Protein AF-A0A2V9Z0D1-F1 (afdb_monomer)

Radius of gyration: 19.27 Å; Cα contacts (8 Å, |Δi|>4): 238; chains: 1; bounding box: 44×43×50 Å

Structure (mmCIF, N/CA/C/O backbone):
data_AF-A0A2V9Z0D1-F1
#
_entry.id   AF-A0A2V9Z0D1-F1
#
loop_
_atom_site.group_PDB
_atom_site.id
_atom_site.type_symbol
_atom_site.label_atom_id
_atom_site.label_alt_id
_atom_site.label_comp_id
_atom_site.label_asym_id
_atom_site.label_entity_id
_atom_site.label_seq_id
_atom_site.pdbx_PDB_ins_code
_atom_site.Cartn_x
_atom_site.Cartn_y
_atom_site.Cartn_z
_atom_site.occupancy
_atom_site.B_iso_or_equiv
_atom_site.auth_seq_id
_atom_site.auth_comp_id
_atom_site.auth_asym_id
_atom_site.auth_atom_id
_atom_site.pdbx_PDB_model_num
ATOM 1 N N . ILE A 1 1 ? 16.937 -14.246 0.359 1.00 67.75 1 ILE A N 1
ATOM 2 C CA . ILE A 1 1 ? 16.259 -13.461 -0.702 1.00 67.75 1 ILE A CA 1
ATOM 3 C C . ILE A 1 1 ? 17.014 -12.146 -0.822 1.00 67.75 1 ILE A C 1
ATOM 5 O O . ILE A 1 1 ? 17.193 -11.499 0.201 1.00 67.75 1 ILE A O 1
ATOM 9 N N . ALA A 1 2 ? 17.524 -11.806 -2.005 1.00 87.50 2 ALA A N 1
ATOM 10 C CA . ALA A 1 2 ? 18.195 -10.527 -2.246 1.00 87.50 2 ALA A CA 1
ATOM 11 C C . ALA A 1 2 ? 17.193 -9.543 -2.866 1.00 87.50 2 ALA A C 1
ATOM 13 O O . ALA A 1 2 ? 16.425 -9.934 -3.741 1.00 87.50 2 ALA A O 1
ATOM 14 N N . TRP A 1 3 ? 17.194 -8.293 -2.412 1.00 92.00 3 TRP A N 1
ATOM 15 C CA . TRP A 1 3 ? 16.366 -7.214 -2.953 1.00 92.00 3 TRP A CA 1
ATOM 16 C C . TRP A 1 3 ? 17.206 -5.948 -3.113 1.00 92.00 3 TRP A C 1
ATOM 18 O O . TRP A 1 3 ? 18.264 -5.810 -2.500 1.00 92.00 3 TRP A O 1
ATOM 28 N N . LYS A 1 4 ? 16.732 -5.027 -3.951 1.00 93.50 4 LYS A N 1
ATOM 29 C CA . LYS A 1 4 ? 17.314 -3.695 -4.136 1.00 93.50 4 LYS A CA 1
ATOM 30 C C . LYS A 1 4 ? 16.207 -2.679 -4.367 1.00 93.50 4 LYS A C 1
ATOM 32 O O . LYS A 1 4 ? 15.197 -3.000 -4.986 1.00 93.50 4 LYS A O 1
ATOM 37 N N . ILE A 1 5 ? 16.410 -1.458 -3.886 1.00 93.44 5 ILE A N 1
ATOM 38 C CA . ILE A 1 5 ? 15.513 -0.337 -4.172 1.00 93.44 5 ILE A CA 1
ATOM 39 C C . ILE A 1 5 ? 15.981 0.277 -5.482 1.00 93.44 5 ILE A C 1
ATOM 41 O O . ILE A 1 5 ? 17.065 0.844 -5.531 1.00 93.44 5 ILE A O 1
ATOM 45 N N . THR A 1 6 ? 15.197 0.157 -6.547 1.00 94.00 6 THR A N 1
ATOM 46 C CA . THR A 1 6 ? 15.580 0.680 -7.868 1.00 94.00 6 THR A CA 1
ATOM 47 C C . THR A 1 6 ? 14.955 2.031 -8.197 1.00 94.00 6 THR A C 1
ATOM 49 O O . THR A 1 6 ? 15.314 2.666 -9.188 1.00 94.00 6 THR A O 1
ATOM 52 N N . GLY A 1 7 ? 14.048 2.517 -7.353 1.00 92.19 7 GLY A N 1
ATOM 53 C CA . GLY A 1 7 ? 13.499 3.855 -7.466 1.00 92.19 7 GLY A CA 1
ATOM 54 C C . GLY A 1 7 ? 12.781 4.293 -6.200 1.00 92.19 7 GLY A C 1
ATOM 55 O O . GLY A 1 7 ? 12.272 3.472 -5.440 1.00 92.19 7 GLY A O 1
ATOM 56 N N . VAL A 1 8 ? 12.714 5.607 -6.000 1.00 91.88 8 VAL A N 1
ATOM 57 C CA . VAL A 1 8 ? 11.922 6.253 -4.950 1.00 91.88 8 VAL A CA 1
ATOM 58 C C . VAL A 1 8 ? 11.203 7.457 -5.543 1.00 91.88 8 VAL A C 1
ATOM 60 O O . VAL A 1 8 ? 11.818 8.277 -6.221 1.00 91.88 8 VAL A O 1
ATOM 63 N N . ALA A 1 9 ? 9.909 7.577 -5.256 1.00 91.06 9 ALA A N 1
ATOM 64 C CA . ALA A 1 9 ? 9.106 8.741 -5.605 1.00 91.06 9 ALA A CA 1
ATOM 65 C C . ALA A 1 9 ? 8.561 9.393 -4.328 1.00 91.06 9 ALA A C 1
ATOM 67 O O . ALA A 1 9 ? 7.832 8.763 -3.562 1.00 91.06 9 ALA A O 1
ATOM 68 N N . SER A 1 10 ? 8.917 10.651 -4.062 1.00 89.25 10 SER A N 1
ATOM 69 C CA . SER A 1 10 ? 8.389 11.392 -2.908 1.00 89.25 10 SER A CA 1
ATOM 70 C C . SER A 1 10 ? 8.327 12.894 -3.168 1.00 89.25 10 SER A C 1
ATOM 72 O O . SER A 1 10 ? 9.014 13.414 -4.043 1.00 89.25 10 SER A O 1
ATOM 74 N N . ARG A 1 11 ? 7.556 13.632 -2.355 1.00 85.44 11 ARG A N 1
ATOM 75 C CA . ARG A 1 11 ? 7.500 15.105 -2.445 1.00 85.44 11 ARG A CA 1
ATOM 76 C C . ARG A 1 11 ? 8.875 15.768 -2.268 1.00 85.44 11 ARG A C 1
ATOM 78 O O . ARG A 1 11 ? 9.101 16.834 -2.823 1.00 85.44 11 ARG A O 1
ATOM 85 N N . ARG A 1 12 ? 9.777 15.155 -1.488 1.00 82.56 12 ARG A N 1
ATOM 86 C CA . ARG A 1 12 ? 11.113 15.699 -1.182 1.00 82.56 12 ARG A CA 1
ATOM 87 C C . ARG A 1 12 ? 12.151 15.332 -2.240 1.00 82.56 12 ARG A C 1
ATOM 89 O O . ARG A 1 12 ? 13.004 16.153 -2.559 1.00 82.56 12 ARG A O 1
ATOM 96 N N . LEU A 1 13 ? 12.114 14.093 -2.727 1.00 82.50 13 LEU A N 1
ATOM 97 C CA . LEU A 1 13 ? 13.116 13.556 -3.653 1.00 82.50 13 LEU A CA 1
ATOM 98 C C . LEU A 1 13 ? 12.718 13.724 -5.122 1.00 82.50 13 LEU A C 1
ATOM 100 O O . LEU A 1 13 ? 13.574 13.610 -5.990 1.00 82.50 13 LEU A O 1
ATOM 104 N N . GLY A 1 14 ? 11.445 13.999 -5.407 1.00 85.75 14 GLY A N 1
ATOM 105 C CA . GLY A 1 14 ? 10.909 13.860 -6.754 1.00 85.75 14 GLY A CA 1
ATOM 106 C C . GLY A 1 14 ? 10.870 12.389 -7.163 1.00 85.75 14 GLY A C 1
ATOM 107 O O . GLY A 1 14 ? 10.707 11.514 -6.312 1.00 85.75 14 GLY A O 1
ATOM 108 N N . TRP A 1 15 ? 11.019 12.132 -8.460 1.00 88.12 15 TRP A N 1
ATOM 109 C CA . TRP A 1 15 ? 11.004 10.797 -9.056 1.00 88.12 15 TRP A CA 1
ATOM 110 C C . TRP A 1 15 ? 12.432 10.352 -9.366 1.00 88.12 15 TRP A C 1
ATOM 112 O O . TRP A 1 15 ? 13.014 10.754 -10.373 1.00 88.12 15 TRP A O 1
ATOM 122 N N . VAL A 1 16 ? 13.000 9.526 -8.493 1.00 88.19 16 VAL A N 1
ATOM 123 C CA . VAL A 1 16 ? 14.375 9.034 -8.597 1.00 88.19 16 VAL A CA 1
ATOM 124 C C . VAL A 1 16 ? 14.361 7.584 -9.058 1.00 88.19 16 VAL A C 1
ATOM 126 O O . VAL A 1 16 ? 13.697 6.754 -8.440 1.00 88.19 16 VAL A O 1
ATOM 129 N N . ALA A 1 17 ? 15.111 7.264 -10.111 1.00 89.88 17 ALA A N 1
ATOM 130 C CA . ALA A 1 17 ? 15.311 5.899 -10.590 1.00 89.88 17 ALA A CA 1
ATOM 131 C C . ALA A 1 17 ? 16.808 5.595 -10.723 1.00 89.88 17 ALA A C 1
ATOM 133 O O . ALA A 1 17 ? 17.546 6.381 -11.322 1.00 89.88 17 ALA A O 1
ATOM 134 N N . ALA A 1 18 ? 17.222 4.452 -10.181 1.00 89.75 18 ALA A N 1
ATOM 135 C CA . ALA A 1 18 ? 18.557 3.880 -10.279 1.00 89.75 18 ALA A CA 1
ATOM 136 C C . ALA A 1 18 ? 18.429 2.343 -10.396 1.00 89.75 18 ALA A C 1
ATOM 138 O O . ALA A 1 18 ? 18.384 1.644 -9.382 1.00 89.75 18 ALA A O 1
ATOM 139 N N . PRO A 1 19 ? 18.373 1.776 -11.615 1.00 86.69 19 PRO A N 1
ATOM 140 C CA . PRO A 1 19 ? 18.109 0.343 -11.823 1.00 86.69 19 PRO A CA 1
ATOM 141 C C . PRO A 1 19 ? 19.185 -0.592 -11.242 1.00 86.69 19 PRO A C 1
ATOM 143 O O . PRO A 1 19 ? 18.936 -1.771 -10.973 1.00 86.69 19 PRO A O 1
ATOM 146 N N . ASN A 1 20 ? 20.380 -0.054 -10.985 1.00 88.06 20 ASN A N 1
ATOM 147 C CA . ASN A 1 20 ? 21.469 -0.772 -10.321 1.00 88.06 20 ASN A CA 1
ATOM 148 C C . ASN A 1 20 ? 21.331 -0.808 -8.788 1.00 88.06 20 ASN A C 1
ATOM 150 O O . ASN A 1 20 ? 22.049 -1.567 -8.143 1.00 88.06 20 ASN A O 1
ATOM 154 N N . GLY A 1 21 ? 20.375 -0.068 -8.220 1.00 89.62 21 GLY A N 1
ATOM 155 C CA . GLY A 1 21 ? 20.093 -0.003 -6.790 1.00 89.62 21 GLY A CA 1
ATOM 156 C C . GLY A 1 21 ? 20.424 1.356 -6.168 1.00 89.62 21 GLY A C 1
ATOM 157 O O . GLY A 1 21 ? 21.360 2.040 -6.577 1.00 89.62 21 GLY A O 1
ATOM 158 N N . LEU A 1 22 ? 19.640 1.721 -5.157 1.00 87.88 22 LEU A N 1
ATOM 159 C CA . LEU A 1 22 ? 19.842 2.839 -4.242 1.00 87.88 22 LEU A CA 1
ATOM 160 C C . LEU A 1 22 ? 20.263 2.300 -2.875 1.00 87.88 22 LEU A C 1
ATOM 162 O O . LEU A 1 22 ? 19.763 1.262 -2.437 1.00 87.88 22 LEU A O 1
ATOM 166 N N . ASP A 1 23 ? 21.137 3.037 -2.193 1.00 86.62 23 ASP A N 1
ATOM 167 C CA . ASP A 1 23 ? 21.506 2.758 -0.807 1.00 86.62 23 ASP A CA 1
ATOM 168 C C . ASP A 1 23 ? 20.350 3.156 0.136 1.00 86.62 23 ASP A C 1
ATOM 170 O O . ASP A 1 23 ? 19.994 4.341 0.195 1.00 86.62 23 ASP A O 1
ATOM 174 N N . PRO A 1 24 ? 19.751 2.207 0.883 1.00 85.94 24 PRO A N 1
ATOM 175 C CA . PRO A 1 24 ? 18.685 2.509 1.833 1.00 85.94 24 PRO A CA 1
ATOM 176 C C . PRO A 1 24 ? 19.097 3.504 2.924 1.00 85.94 24 PRO A C 1
ATOM 178 O O . PRO A 1 24 ? 18.265 4.304 3.348 1.00 85.94 24 PRO A O 1
ATOM 181 N N . VAL A 1 25 ? 20.362 3.493 3.359 1.00 83.62 25 VAL A N 1
ATOM 182 C CA . VAL A 1 25 ? 20.852 4.370 4.434 1.00 83.6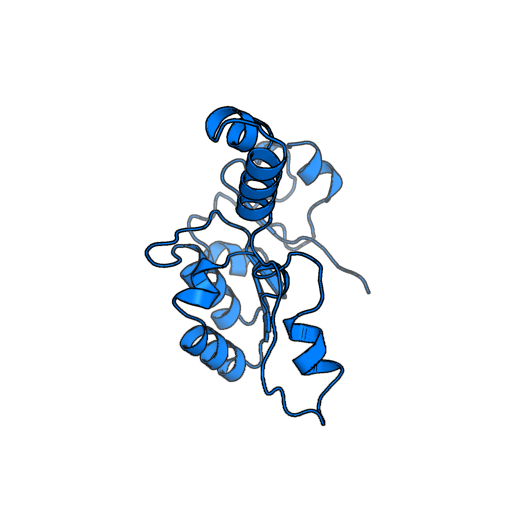2 25 VAL A CA 1
ATOM 183 C C . VAL A 1 25 ? 20.782 5.829 3.989 1.00 83.62 25 VAL A C 1
ATOM 185 O O . VAL A 1 25 ? 20.167 6.656 4.667 1.00 83.62 25 VAL A O 1
ATOM 188 N N . LEU A 1 26 ? 21.273 6.124 2.782 1.00 79.25 26 LEU A N 1
ATOM 189 C CA . LEU A 1 26 ? 21.216 7.469 2.201 1.00 79.25 26 LEU A CA 1
ATOM 190 C C . LEU A 1 26 ? 19.774 7.977 2.038 1.00 79.25 26 LEU A C 1
ATOM 192 O O . LEU A 1 26 ? 19.511 9.171 2.194 1.00 79.25 26 LEU A O 1
ATOM 196 N N . LEU A 1 27 ? 18.818 7.083 1.757 1.00 81.38 27 LEU A N 1
ATOM 197 C CA . LEU A 1 27 ? 17.399 7.443 1.670 1.00 81.38 27 LEU A CA 1
ATOM 198 C C . LEU A 1 27 ? 16.819 7.838 3.037 1.00 81.38 27 LEU A C 1
ATOM 200 O O . LEU A 1 27 ? 16.007 8.763 3.109 1.00 81.38 27 LEU A O 1
ATOM 204 N N . THR A 1 28 ? 17.244 7.175 4.116 1.00 79.19 28 THR A N 1
ATOM 205 C CA . THR A 1 28 ? 16.760 7.449 5.480 1.00 79.19 28 THR A CA 1
ATOM 206 C C . THR A 1 28 ? 17.377 8.690 6.124 1.00 79.19 28 THR A C 1
ATOM 208 O O . THR A 1 28 ? 16.712 9.358 6.911 1.00 79.19 28 THR A O 1
ATOM 211 N N . GLU A 1 29 ? 18.593 9.077 5.735 1.00 76.31 29 GLU A N 1
ATOM 212 C CA . GLU A 1 29 ? 19.296 10.261 6.264 1.00 76.31 29 GLU A CA 1
ATOM 213 C C . GLU A 1 29 ? 18.797 11.593 5.669 1.00 76.31 29 GLU A C 1
ATOM 215 O O . GLU A 1 29 ? 19.346 12.668 5.913 1.00 76.31 29 GLU A O 1
ATOM 220 N N . GLY A 1 30 ? 17.719 11.552 4.880 1.00 65.31 30 GLY A N 1
ATOM 221 C CA . GLY A 1 30 ? 17.120 12.741 4.290 1.00 65.31 30 GLY A CA 1
ATOM 222 C C . GLY A 1 30 ? 17.958 13.333 3.158 1.00 65.31 30 GLY A C 1
ATOM 223 O O . GLY A 1 30 ? 17.891 14.549 2.934 1.00 65.31 30 GLY A O 1
ATOM 224 N N . ALA A 1 31 ? 18.715 12.507 2.426 1.00 65.06 31 ALA A N 1
ATOM 225 C CA . ALA A 1 31 ? 19.431 12.946 1.234 1.00 65.06 31 ALA A CA 1
ATOM 226 C C . ALA A 1 31 ? 18.511 13.747 0.292 1.00 65.0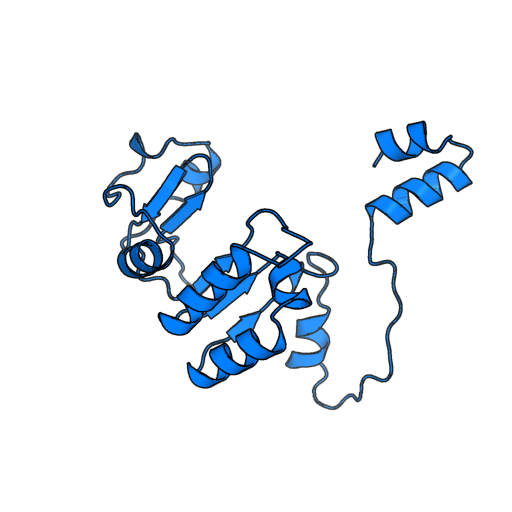6 31 ALA A C 1
ATOM 228 O O . ALA A 1 31 ? 17.294 13.550 0.229 1.00 65.06 31 ALA A O 1
ATOM 229 N N . LYS A 1 32 ? 19.089 14.711 -0.428 1.00 66.06 32 LYS A N 1
ATOM 230 C CA . LYS A 1 32 ? 18.416 15.387 -1.547 1.00 66.06 32 LYS A CA 1
ATOM 231 C C . LYS A 1 32 ? 18.712 14.609 -2.828 1.00 66.06 32 LYS A C 1
ATOM 233 O O . LYS A 1 32 ? 19.777 14.008 -2.931 1.00 66.06 32 LYS A O 1
ATOM 238 N N . SER A 1 33 ? 17.822 14.698 -3.818 1.00 63.22 33 SER A N 1
ATOM 239 C CA . SER A 1 33 ? 17.987 14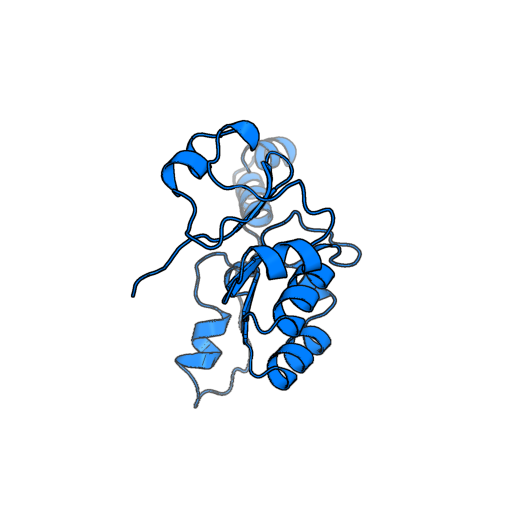.076 -5.147 1.00 63.22 33 SER A CA 1
ATOM 240 C C . SER A 1 33 ? 19.396 14.264 -5.733 1.00 63.22 33 SER A C 1
ATOM 242 O O . SER A 1 33 ? 19.974 13.327 -6.266 1.00 63.22 33 SER A O 1
ATOM 244 N N . ASN A 1 34 ? 19.989 15.452 -5.569 1.00 63.12 34 ASN A N 1
ATOM 245 C CA . ASN A 1 34 ? 21.299 15.803 -6.135 1.00 63.12 34 ASN A CA 1
ATOM 246 C C . ASN A 1 34 ? 22.498 15.099 -5.466 1.00 63.12 34 ASN A C 1
ATOM 248 O O . ASN A 1 34 ? 23.618 15.237 -5.946 1.00 63.12 34 ASN A O 1
ATOM 252 N N . HIS A 1 35 ? 22.285 14.391 -4.355 1.00 65.19 35 HIS A N 1
ATOM 253 C CA . HIS A 1 35 ? 23.314 13.609 -3.661 1.00 65.19 35 HIS A CA 1
ATOM 254 C C . HIS A 1 35 ? 23.207 12.109 -3.945 1.00 65.19 35 HIS A C 1
ATOM 256 O O . HIS A 1 35 ? 24.045 11.342 -3.479 1.00 65.19 35 HIS A O 1
ATOM 262 N N . LEU A 1 36 ? 22.187 11.685 -4.695 1.00 68.31 36 LEU A N 1
ATOM 263 C CA . LEU A 1 36 ? 22.026 10.295 -5.083 1.00 68.31 36 LEU A CA 1
ATOM 264 C C . LEU A 1 36 ? 22.808 10.055 -6.389 1.00 68.31 36 LEU A C 1
ATOM 266 O O . LEU A 1 36 ? 22.592 10.765 -7.375 1.00 68.31 36 LEU A O 1
ATOM 270 N N . PRO A 1 37 ? 23.750 9.097 -6.416 1.00 60.72 37 PRO A N 1
ATOM 271 C CA . PRO A 1 37 ? 24.487 8.762 -7.627 1.00 60.72 37 PRO A CA 1
ATOM 272 C C . PRO A 1 37 ? 23.573 8.056 -8.645 1.00 60.72 37 PRO A C 1
ATOM 274 O O . PRO A 1 37 ? 22.637 7.355 -8.271 1.00 60.72 37 PRO A O 1
ATOM 277 N N . HIS A 1 38 ? 23.866 8.215 -9.941 1.00 61.78 38 HIS A N 1
ATOM 278 C CA . HIS A 1 38 ? 23.192 7.506 -11.046 1.00 61.78 38 HIS A CA 1
ATOM 279 C C . HIS A 1 38 ? 21.669 7.708 -11.144 1.00 61.78 38 HIS A C 1
ATOM 281 O O . HIS A 1 38 ? 20.933 6.788 -11.501 1.00 61.78 38 HIS A O 1
ATOM 287 N N . VAL A 1 39 ? 21.198 8.921 -10.859 1.00 64.56 39 VAL A N 1
ATOM 288 C CA . VAL A 1 39 ? 19.783 9.284 -10.981 1.00 64.56 39 VAL A CA 1
ATOM 289 C C . VAL A 1 39 ? 19.475 9.749 -12.40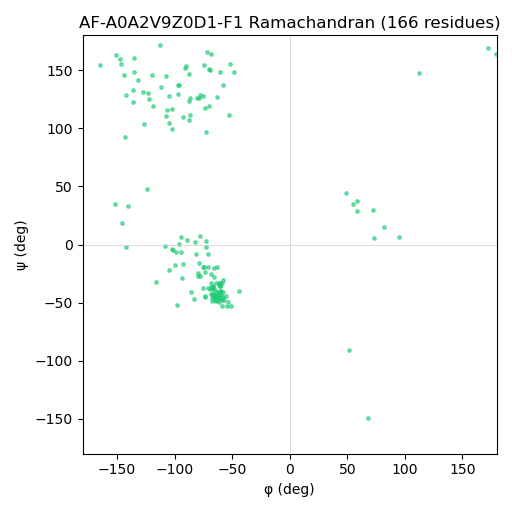2 1.00 64.56 39 VAL A C 1
ATOM 291 O O . VAL A 1 39 ? 20.127 10.650 -12.929 1.00 64.56 39 VAL A O 1
ATOM 294 N N . SER A 1 40 ? 18.471 9.129 -13.026 1.00 59.78 40 SER A N 1
ATOM 295 C CA . SER A 1 40 ? 17.901 9.621 -14.290 1.00 59.78 40 SER A CA 1
ATOM 296 C C . SER A 1 40 ? 17.324 11.038 -14.105 1.00 59.78 40 SER A C 1
ATOM 298 O O . SER A 1 40 ? 16.846 11.338 -13.010 1.00 59.78 40 SER A O 1
ATOM 300 N N . PRO A 1 41 ? 17.334 11.919 -15.130 1.00 58.69 41 PRO A N 1
ATOM 301 C CA . PRO A 1 41 ? 16.719 13.249 -15.041 1.00 58.69 41 PRO A CA 1
ATOM 302 C C . PRO A 1 41 ? 15.268 13.158 -14.544 1.00 58.69 41 PRO A C 1
ATOM 304 O O . PRO A 1 41 ? 14.647 12.110 -14.723 1.00 58.69 41 PRO A O 1
ATOM 307 N N . PRO A 1 42 ? 14.719 14.225 -13.929 1.00 59.78 42 PRO A N 1
ATOM 308 C CA . PRO A 1 42 ? 13.424 14.174 -13.260 1.00 59.78 42 PRO A CA 1
ATOM 309 C C . PRO A 1 42 ? 12.348 13.609 -14.190 1.00 59.78 42 PRO A C 1
ATOM 311 O O . PRO A 1 42 ? 11.975 14.223 -15.190 1.00 59.78 42 PRO A O 1
ATOM 314 N N . LEU A 1 43 ? 11.873 12.412 -13.855 1.00 65.44 43 LEU A N 1
ATOM 315 C CA . LEU A 1 43 ? 10.812 11.736 -14.589 1.00 65.44 43 LEU A CA 1
ATOM 316 C C . LEU A 1 43 ? 9.495 12.375 -14.141 1.00 65.44 43 LEU A C 1
ATOM 318 O O . LEU A 1 43 ? 9.250 12.518 -12.949 1.00 65.44 43 LEU A O 1
ATOM 322 N N . GLY A 1 44 ? 8.689 12.859 -15.084 1.00 76.75 44 GLY A N 1
ATOM 323 C CA . GLY A 1 44 ? 7.519 13.685 -14.758 1.00 76.75 44 GLY A CA 1
ATOM 324 C C . GLY A 1 44 ? 6.298 12.897 -14.281 1.00 76.75 4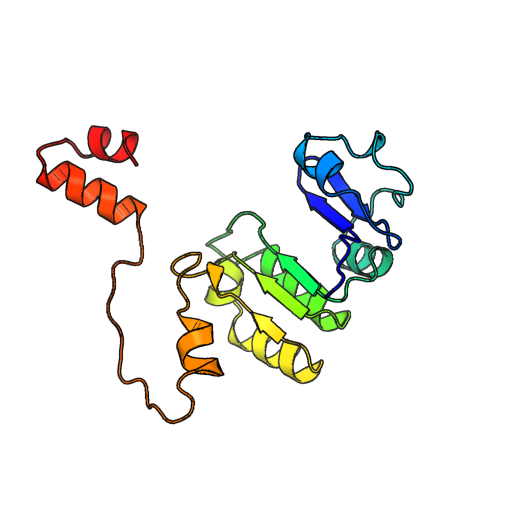4 GLY A C 1
ATOM 325 O O . GLY A 1 44 ? 5.372 13.484 -13.726 1.00 76.75 44 GLY A O 1
ATOM 326 N N . ASP A 1 45 ? 6.281 11.583 -14.504 1.00 87.75 45 ASP A N 1
ATOM 327 C CA . ASP A 1 45 ? 5.114 10.737 -14.284 1.00 87.75 45 ASP A CA 1
ATOM 328 C C . ASP A 1 45 ? 5.495 9.318 -13.831 1.00 87.75 45 ASP A C 1
ATOM 330 O O . ASP A 1 45 ? 6.608 8.831 -14.063 1.00 87.75 45 ASP A O 1
ATOM 334 N N . VAL A 1 46 ? 4.524 8.634 -13.221 1.00 91.38 46 VAL A N 1
ATOM 335 C CA . VAL A 1 46 ? 4.699 7.297 -12.641 1.00 91.38 46 VAL A CA 1
ATOM 336 C C . VAL A 1 46 ? 5.086 6.228 -13.662 1.00 91.38 46 VAL A C 1
ATOM 338 O O . VAL A 1 46 ? 5.856 5.331 -13.333 1.00 91.38 46 VAL A O 1
ATOM 341 N N . ARG A 1 47 ? 4.612 6.309 -14.909 1.00 92.56 47 ARG A N 1
ATOM 342 C CA . ARG A 1 47 ? 4.879 5.287 -15.935 1.00 92.56 47 ARG A CA 1
ATOM 343 C C . ARG A 1 47 ? 6.310 5.392 -16.429 1.00 92.56 47 ARG A C 1
ATOM 345 O O . ARG A 1 47 ? 7.000 4.386 -16.570 1.00 92.56 47 ARG A O 1
ATOM 352 N N . THR A 1 48 ? 6.759 6.613 -16.691 1.00 91.56 48 THR A N 1
ATOM 353 C CA . THR A 1 48 ? 8.137 6.894 -17.087 1.00 91.56 48 THR A CA 1
ATOM 354 C C . THR A 1 48 ? 9.103 6.514 -15.967 1.00 91.56 48 THR A C 1
ATOM 356 O O . THR A 1 48 ? 10.120 5.875 -16.236 1.00 91.56 48 THR A O 1
ATOM 359 N N . TRP A 1 49 ? 8.740 6.802 -14.715 1.00 93.19 49 TRP A N 1
ATOM 360 C CA . TRP A 1 49 ? 9.510 6.391 -13.545 1.00 93.19 49 TRP A CA 1
ATOM 361 C C . TRP A 1 49 ? 9.597 4.872 -13.360 1.00 93.19 49 TRP A C 1
ATOM 363 O O . TRP A 1 49 ? 10.704 4.350 -13.240 1.00 93.19 49 TRP A O 1
ATOM 373 N N . LEU A 1 50 ? 8.476 4.146 -13.425 1.00 93.12 50 LEU A N 1
ATOM 374 C CA . LEU A 1 50 ? 8.457 2.682 -13.316 1.00 93.12 50 LEU A CA 1
ATOM 375 C C . LEU A 1 50 ? 9.327 2.008 -14.386 1.00 93.12 50 LEU A C 1
ATOM 377 O O . LEU A 1 50 ? 10.068 1.076 -14.075 1.00 93.12 50 LEU A O 1
ATOM 381 N N . ARG A 1 51 ? 9.287 2.510 -15.629 1.00 90.56 51 ARG A N 1
ATOM 382 C CA . ARG A 1 51 ? 10.140 2.009 -16.719 1.00 90.56 51 ARG A CA 1
ATOM 383 C C . ARG A 1 51 ? 11.625 2.195 -16.422 1.00 90.56 51 ARG A C 1
ATOM 385 O O . ARG A 1 51 ? 12.384 1.253 -16.594 1.00 90.56 51 ARG A O 1
ATOM 392 N N . ALA A 1 52 ? 12.031 3.380 -15.967 1.00 91.50 52 ALA A N 1
ATOM 393 C CA . ALA A 1 52 ? 13.432 3.657 -15.646 1.00 91.50 52 ALA A CA 1
ATOM 394 C C . ALA A 1 52 ? 13.921 2.881 -14.411 1.00 91.50 52 ALA A C 1
ATOM 396 O O . ALA A 1 52 ? 15.088 2.500 -14.335 1.00 91.50 52 ALA A O 1
ATOM 397 N N . ALA A 1 53 ? 13.033 2.645 -13.441 1.00 92.56 53 ALA A N 1
ATOM 398 C CA . ALA A 1 53 ? 13.342 1.883 -12.238 1.00 92.56 53 ALA A CA 1
ATOM 399 C C . ALA A 1 53 ? 13.416 0.368 -12.492 1.00 92.56 53 ALA A C 1
ATOM 401 O O . ALA A 1 53 ? 14.006 -0.335 -11.677 1.00 92.56 53 ALA A O 1
ATOM 402 N N . HIS A 1 54 ? 12.839 -0.155 -13.582 1.00 92.88 54 HIS A N 1
ATOM 403 C CA . HIS A 1 54 ? 12.746 -1.602 -13.833 1.00 92.88 54 HIS A CA 1
ATOM 404 C C . HIS A 1 54 ? 12.212 -2.372 -12.607 1.00 92.88 54 HIS A C 1
ATOM 406 O O . HIS A 1 54 ? 12.791 -3.368 -12.181 1.00 92.88 54 HIS A O 1
ATOM 412 N N . ALA A 1 55 ? 11.157 -1.850 -11.976 1.00 93.31 55 ALA A N 1
ATOM 413 C CA . ALA A 1 55 ? 10.649 -2.392 -10.721 1.00 93.31 55 ALA A CA 1
ATOM 414 C C . ALA A 1 55 ? 9.823 -3.669 -10.943 1.00 93.31 55 ALA A C 1
ATOM 416 O O . ALA A 1 55 ? 8.855 -3.658 -11.699 1.00 93.31 55 ALA A O 1
ATOM 417 N N . ASP A 1 56 ? 10.146 -4.734 -10.207 1.00 96.38 56 ASP A N 1
ATOM 418 C CA . ASP A 1 56 ? 9.321 -5.950 -10.137 1.00 96.38 56 ASP A CA 1
ATOM 419 C C . ASP A 1 56 ? 8.125 -5.784 -9.179 1.00 96.38 56 ASP A C 1
ATOM 421 O O . ASP A 1 56 ? 7.109 -6.477 -9.287 1.00 96.38 56 ASP A O 1
ATOM 425 N N . VAL A 1 57 ? 8.246 -4.869 -8.209 1.00 97.75 57 VAL A N 1
ATOM 426 C CA . VAL A 1 57 ? 7.255 -4.603 -7.159 1.00 97.75 57 VAL A CA 1
ATOM 427 C C . VAL A 1 57 ? 7.188 -3.100 -6.880 1.00 97.75 57 VAL A C 1
ATOM 429 O O . VAL A 1 57 ? 8.209 -2.473 -6.600 1.00 97.75 57 VAL A O 1
ATOM 432 N N . LEU A 1 58 ? 5.983 -2.529 -6.903 1.00 98.00 58 LEU A N 1
ATOM 433 C CA . LEU A 1 58 ? 5.685 -1.181 -6.421 1.00 98.00 58 LEU A CA 1
ATOM 434 C C . LEU A 1 58 ? 5.126 -1.243 -4.995 1.00 98.00 58 LEU A C 1
ATOM 436 O O . LEU A 1 58 ? 4.134 -1.930 -4.746 1.00 98.00 58 LEU A O 1
ATOM 440 N N . PHE A 1 59 ? 5.700 -0.438 -4.101 1.00 97.81 59 PHE A N 1
ATOM 441 C CA . PHE A 1 59 ? 5.099 -0.084 -2.816 1.00 97.81 59 PHE A CA 1
ATOM 442 C C . PHE A 1 59 ? 4.499 1.321 -2.899 1.00 97.81 59 PHE A C 1
ATOM 444 O O . PHE A 1 59 ? 5.208 2.304 -3.111 1.00 97.81 59 PHE A O 1
ATOM 451 N N . GLU A 1 60 ? 3.184 1.415 -2.738 1.00 97.69 60 GLU A N 1
ATOM 452 C CA . GLU A 1 60 ? 2.417 2.652 -2.805 1.00 97.69 60 GLU A CA 1
ATOM 453 C C . GLU A 1 60 ? 1.974 3.057 -1.388 1.00 97.69 60 GLU A C 1
ATOM 455 O O . GLU A 1 60 ? 1.231 2.350 -0.708 1.00 97.69 60 GLU A O 1
ATOM 460 N N . ALA A 1 61 ? 2.480 4.195 -0.918 1.00 96.25 61 ALA A N 1
ATOM 461 C CA . ALA A 1 61 ? 2.209 4.724 0.420 1.00 96.25 61 ALA A CA 1
ATOM 462 C C . ALA A 1 61 ? 2.031 6.251 0.392 1.00 96.25 61 ALA A C 1
ATOM 464 O O . ALA A 1 61 ? 2.442 6.966 1.307 1.00 96.25 61 ALA A O 1
ATOM 465 N N . THR A 1 62 ? 1.477 6.780 -0.702 1.00 95.81 62 THR A N 1
ATOM 466 C CA . THR A 1 62 ? 1.199 8.213 -0.813 1.00 95.81 62 THR A CA 1
ATOM 467 C C . THR A 1 62 ? 0.020 8.616 0.072 1.00 95.81 62 THR A C 1
ATOM 469 O O . THR A 1 62 ? -0.711 7.780 0.602 1.00 95.81 62 THR A O 1
ATOM 472 N N . SER A 1 63 ? -0.147 9.924 0.281 1.00 95.56 63 SER A N 1
ATOM 473 C CA . SER A 1 63 ? -1.216 10.456 1.129 1.00 95.56 63 SER A CA 1
ATOM 474 C C . SER A 1 63 ? -2.597 10.010 0.638 1.00 95.56 63 SER A C 1
ATOM 476 O O . SER A 1 63 ? -2.892 10.065 -0.555 1.00 95.56 63 SER A O 1
ATOM 478 N N . LEU A 1 64 ? -3.460 9.617 1.575 1.00 95.62 64 LEU A N 1
ATOM 479 C CA . LEU A 1 64 ? -4.835 9.231 1.283 1.00 95.62 64 LEU A CA 1
ATOM 480 C C . LEU A 1 64 ? -5.623 10.414 0.710 1.00 95.62 64 LEU A C 1
ATOM 482 O O . LEU A 1 64 ? -5.742 11.461 1.346 1.00 95.62 64 LEU A O 1
ATOM 486 N N . ASN A 1 65 ? -6.246 10.196 -0.444 1.00 96.81 65 ASN A N 1
ATOM 487 C CA . ASN A 1 65 ? -7.366 11.000 -0.907 1.00 96.81 65 ASN A CA 1
ATOM 488 C C . ASN A 1 65 ? -8.652 10.192 -0.728 1.00 96.81 65 ASN A C 1
ATOM 490 O O . ASN A 1 65 ? -8.925 9.253 -1.474 1.00 96.81 65 ASN A O 1
ATOM 494 N N . ALA A 1 66 ? -9.440 10.546 0.286 1.00 94.31 66 ALA A N 1
ATOM 495 C CA . ALA A 1 66 ? -10.660 9.817 0.613 1.00 94.31 66 ALA A CA 1
ATOM 496 C C . ALA A 1 66 ? -11.786 10.019 -0.415 1.00 94.31 66 ALA A C 1
ATOM 498 O O . ALA A 1 66 ? -12.707 9.207 -0.452 1.00 94.31 66 ALA A O 1
ATOM 499 N N . LYS A 1 67 ? -11.727 11.073 -1.244 1.00 96.81 67 LYS A N 1
ATOM 500 C CA . LYS A 1 67 ? -12.805 11.410 -2.187 1.00 96.81 67 LYS A CA 1
ATOM 501 C C . LYS A 1 67 ? -12.850 10.462 -3.377 1.00 96.81 67 LYS A C 1
ATOM 503 O O 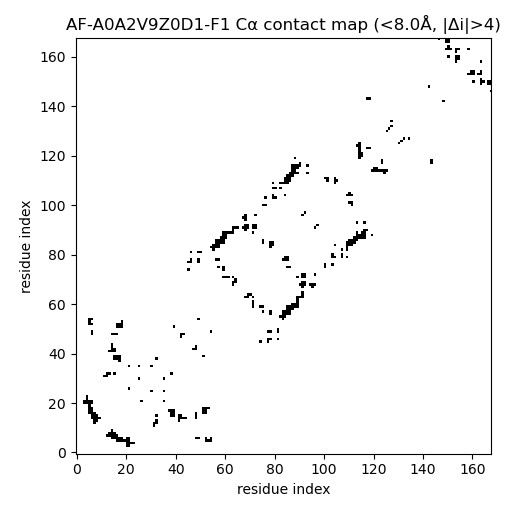. LYS A 1 67 ? -13.930 10.022 -3.748 1.00 96.81 67 LYS A O 1
ATOM 508 N N . ASP A 1 68 ? -11.691 10.168 -3.953 1.00 97.50 68 ASP A N 1
ATOM 509 C CA . ASP A 1 68 ? -11.590 9.428 -5.216 1.00 97.50 68 ASP A CA 1
ATOM 510 C C . ASP A 1 68 ? -10.413 8.438 -5.268 1.00 97.50 68 ASP A C 1
ATOM 512 O O . ASP A 1 68 ? -10.249 7.734 -6.258 1.00 97.50 68 ASP A O 1
ATOM 516 N N . GLY A 1 69 ? -9.579 8.363 -4.224 1.00 97.50 69 GLY A N 1
ATOM 517 C CA . GLY A 1 69 ? -8.417 7.474 -4.175 1.00 97.50 69 GLY A CA 1
ATOM 518 C C . GLY A 1 69 ? -7.235 7.889 -5.061 1.00 97.50 69 GLY A C 1
ATOM 519 O O . GLY A 1 69 ? -6.256 7.143 -5.137 1.00 97.50 69 GLY A O 1
ATOM 520 N N . GLN A 1 70 ? -7.276 9.057 -5.710 1.00 97.62 70 GLN A N 1
ATOM 521 C CA . GLN A 1 70 ? -6.197 9.533 -6.579 1.00 97.62 70 GLN A CA 1
ATOM 522 C C . GLN A 1 70 ? -5.114 10.310 -5.815 1.00 97.62 70 GLN A C 1
ATOM 524 O O . GLN A 1 70 ? -5.427 11.011 -4.849 1.00 97.62 70 GLN A O 1
ATOM 529 N N . PRO A 1 71 ? -3.832 10.234 -6.235 1.00 96.69 71 PRO A N 1
ATOM 530 C CA . PRO A 1 71 ? -3.301 9.562 -7.435 1.00 96.69 71 PRO A CA 1
ATOM 531 C C . PRO A 1 71 ? -2.918 8.079 -7.233 1.00 96.69 71 PRO A C 1
ATOM 533 O O . PRO A 1 71 ? -2.360 7.446 -8.127 1.00 96.69 71 PRO A O 1
ATOM 536 N N . ALA A 1 72 ? -3.167 7.510 -6.050 1.00 98.06 72 ALA A N 1
ATOM 537 C CA . ALA A 1 72 ? -2.697 6.171 -5.689 1.00 98.06 72 ALA A CA 1
ATOM 538 C C . ALA A 1 72 ? -3.245 5.065 -6.609 1.00 98.06 72 ALA A C 1
ATOM 540 O O . ALA A 1 72 ? -2.522 4.127 -6.950 1.00 98.06 72 ALA A O 1
ATOM 541 N N . ILE A 1 73 ? -4.494 5.200 -7.066 1.00 98.62 73 ILE A N 1
ATOM 542 C CA . ILE A 1 73 ? -5.086 4.290 -8.056 1.00 98.62 73 ILE A CA 1
ATOM 543 C C . ILE A 1 73 ? -4.274 4.297 -9.353 1.00 98.62 73 ILE A C 1
ATOM 545 O O . ILE A 1 73 ? -3.975 3.231 -9.893 1.00 98.62 73 ILE A O 1
ATOM 549 N N . ASP A 1 74 ? -3.898 5.476 -9.848 1.00 97.94 74 ASP A N 1
ATOM 550 C CA . ASP A 1 74 ? -3.127 5.606 -11.083 1.00 97.94 74 ASP A CA 1
ATOM 551 C C . ASP A 1 74 ? -1.714 5.038 -10.933 1.00 97.94 74 ASP A C 1
ATOM 553 O O . ASP A 1 74 ? -1.215 4.394 -11.857 1.00 97.94 74 ASP A O 1
ATOM 557 N N . HIS A 1 75 ? -1.097 5.191 -9.758 1.00 98.00 75 HIS A N 1
ATOM 558 C CA . HIS A 1 75 ? 0.192 4.567 -9.460 1.00 98.00 75 HIS A CA 1
ATOM 559 C C . HIS A 1 75 ? 0.117 3.036 -9.514 1.00 98.00 75 HIS A C 1
ATOM 561 O O . HIS A 1 75 ? 0.929 2.397 -10.184 1.00 98.00 75 HIS A O 1
ATOM 567 N N . ILE A 1 76 ? -0.880 2.446 -8.846 1.00 98.62 76 ILE A N 1
ATOM 568 C CA . ILE A 1 76 ? -1.085 0.992 -8.816 1.00 98.62 76 ILE A CA 1
ATOM 569 C C . ILE A 1 76 ? -1.402 0.466 -10.215 1.00 98.62 76 ILE A C 1
ATOM 571 O O . ILE A 1 76 ? -0.807 -0.519 -10.649 1.00 98.62 76 ILE A O 1
ATOM 575 N N . ARG A 1 77 ? -2.296 1.140 -10.948 1.00 98.69 77 ARG A N 1
ATOM 576 C CA . ARG A 1 77 ? -2.634 0.774 -12.327 1.00 98.69 77 ARG A CA 1
ATOM 577 C C . ARG A 1 77 ? -1.392 0.771 -13.214 1.00 98.69 77 ARG A C 1
ATOM 579 O O . ARG A 1 77 ? -1.160 -0.203 -13.922 1.00 98.69 77 ARG A O 1
ATOM 586 N N . ALA A 1 78 ? -0.582 1.827 -13.141 1.00 98.00 78 ALA A N 1
ATOM 587 C CA . ALA A 1 78 ? 0.643 1.936 -13.923 1.00 98.00 78 ALA A CA 1
ATOM 588 C C . ALA A 1 78 ? 1.634 0.802 -13.622 1.00 98.00 78 ALA A C 1
ATOM 590 O O . ALA A 1 78 ? 2.228 0.275 -14.559 1.00 98.00 78 ALA A O 1
ATOM 591 N N . ALA A 1 79 ? 1.781 0.406 -12.353 1.00 98.31 79 ALA A N 1
ATOM 592 C CA . ALA A 1 79 ? 2.643 -0.709 -11.957 1.00 98.31 79 ALA A CA 1
ATOM 593 C C . ALA A 1 79 ? 2.155 -2.056 -12.498 1.00 98.31 79 ALA A C 1
ATOM 595 O O . ALA A 1 79 ? 2.942 -2.812 -13.064 1.00 98.31 79 ALA A O 1
ATOM 596 N N . LEU A 1 80 ? 0.858 -2.342 -12.374 1.00 98.62 80 LEU A N 1
ATOM 597 C CA . LEU A 1 80 ? 0.283 -3.590 -12.881 1.00 98.62 80 LEU A CA 1
ATOM 598 C C . LEU A 1 80 ? 0.424 -3.685 -14.408 1.00 98.62 80 LEU A C 1
ATOM 600 O O . LEU A 1 80 ? 0.873 -4.707 -14.920 1.00 98.62 80 LEU A O 1
ATOM 604 N N . GLU A 1 81 ? 0.128 -2.598 -15.126 1.00 97.75 81 GLU A N 1
ATOM 605 C CA . GLU A 1 81 ? 0.278 -2.525 -16.586 1.00 97.75 81 GLU A CA 1
ATOM 606 C C . GLU A 1 81 ? 1.743 -2.621 -17.041 1.00 97.75 81 GLU A C 1
ATOM 608 O O . GLU A 1 81 ? 2.012 -3.113 -18.136 1.00 97.75 81 GLU A O 1
ATOM 613 N N . SER A 1 82 ? 2.703 -2.190 -16.212 1.00 96.06 82 SER A N 1
ATOM 614 C CA . SER A 1 82 ? 4.136 -2.369 -16.480 1.00 96.06 82 SER A CA 1
ATOM 615 C C . SER A 1 82 ? 4.667 -3.753 -16.094 1.00 96.06 82 SER A C 1
ATOM 617 O O . SER A 1 82 ? 5.863 -3.996 -16.231 1.00 96.06 82 SER A O 1
ATOM 619 N N . GLY A 1 83 ? 3.811 -4.657 -15.604 1.00 96.94 83 GLY A N 1
ATOM 620 C CA . GLY A 1 83 ? 4.192 -6.010 -15.200 1.00 96.94 83 GLY A CA 1
ATOM 621 C C . GLY A 1 83 ? 4.795 -6.116 -13.797 1.00 96.94 83 GLY A C 1
ATOM 622 O O . GLY A 1 83 ? 5.375 -7.149 -13.473 1.00 96.94 83 GLY A O 1
ATOM 623 N N . ALA A 1 84 ? 4.654 -5.093 -12.956 1.00 98.06 84 ALA A N 1
ATOM 624 C CA . ALA A 1 84 ? 5.065 -5.138 -11.557 1.00 98.06 84 ALA A CA 1
ATOM 625 C C . ALA A 1 84 ? 3.914 -5.621 -10.661 1.00 98.06 84 ALA A C 1
ATOM 627 O O . ALA A 1 84 ? 2.735 -5.394 -10.942 1.00 98.06 84 ALA A O 1
ATOM 628 N N . HIS A 1 85 ? 4.238 -6.252 -9.534 1.00 98.56 85 HIS A N 1
ATOM 629 C CA . HIS A 1 85 ? 3.273 -6.403 -8.443 1.00 98.56 85 HIS A CA 1
ATOM 630 C C . HIS A 1 85 ? 3.008 -5.039 -7.797 1.00 98.56 85 HIS A C 1
ATOM 632 O O . HIS A 1 85 ? 3.900 -4.196 -7.744 1.00 98.56 85 HIS A O 1
ATOM 638 N N . ALA A 1 86 ? 1.807 -4.828 -7.265 1.00 98.56 86 ALA A N 1
ATOM 639 C CA . ALA A 1 86 ? 1.460 -3.591 -6.578 1.00 98.56 86 ALA A CA 1
ATOM 640 C C . ALA A 1 86 ? 1.008 -3.879 -5.146 1.00 98.56 86 ALA A C 1
ATOM 642 O O . ALA A 1 86 ? 0.088 -4.664 -4.908 1.00 98.56 86 ALA A O 1
ATOM 643 N N . ILE A 1 87 ? 1.664 -3.232 -4.190 1.00 98.31 87 ILE A N 1
ATOM 644 C CA . ILE A 1 87 ? 1.402 -3.352 -2.759 1.00 98.31 87 ILE A CA 1
ATOM 645 C C . ILE A 1 87 ? 1.095 -1.955 -2.232 1.00 98.31 87 ILE A C 1
ATOM 647 O O . ILE A 1 87 ? 1.845 -1.027 -2.517 1.00 98.31 87 ILE A O 1
ATOM 651 N N . THR A 1 88 ? 0.012 -1.778 -1.479 1.00 98.12 88 THR A N 1
ATOM 652 C CA . THR A 1 88 ? -0.367 -0.460 -0.951 1.00 98.12 88 THR A CA 1
ATOM 653 C C . THR A 1 88 ? -0.709 -0.487 0.536 1.00 98.12 88 THR A C 1
ATOM 655 O O . THR A 1 88 ? -1.339 -1.422 1.026 1.00 98.12 88 THR A O 1
ATOM 658 N N . ALA A 1 89 ? -0.309 0.561 1.254 1.00 97.06 89 ALA A N 1
ATOM 659 C CA . ALA A 1 89 ? -0.845 0.880 2.582 1.00 97.06 89 ALA A CA 1
ATOM 660 C C . ALA A 1 89 ? -1.999 1.904 2.505 1.00 97.06 89 ALA A C 1
ATOM 662 O O . ALA A 1 89 ? -2.649 2.215 3.502 1.00 97.06 89 ALA A O 1
ATOM 663 N N . ASN A 1 90 ? -2.271 2.449 1.318 1.00 97.19 90 ASN A N 1
ATOM 664 C CA . ASN A 1 90 ? -3.295 3.452 1.089 1.00 97.19 90 ASN A CA 1
ATOM 665 C C . ASN A 1 90 ? -4.682 2.801 0.976 1.00 97.19 90 ASN A C 1
ATOM 667 O O . ASN A 1 90 ? -4.928 1.919 0.154 1.00 97.19 90 ASN A O 1
ATOM 671 N N . LYS A 1 91 ? -5.627 3.280 1.790 1.00 96.44 91 LYS A N 1
ATOM 672 C CA . LYS A 1 91 ? -7.013 2.783 1.817 1.00 96.44 91 LYS A CA 1
ATOM 673 C C . LYS A 1 91 ? -7.830 3.238 0.601 1.00 96.44 91 LYS A C 1
ATOM 675 O O . LYS A 1 91 ? -8.809 2.589 0.248 1.00 96.44 91 LYS A O 1
ATOM 680 N N . GLY A 1 92 ? -7.436 4.338 -0.045 1.00 97.56 92 GLY A N 1
ATOM 681 C CA . GLY A 1 92 ? -8.165 4.961 -1.153 1.00 97.56 92 GLY A CA 1
ATOM 682 C C . GLY A 1 92 ? -8.368 4.025 -2.349 1.00 97.56 92 GLY A C 1
ATOM 683 O O . GLY A 1 92 ? -9.512 3.813 -2.744 1.00 97.56 92 GLY A O 1
ATOM 684 N N . PRO A 1 93 ? -7.306 3.402 -2.893 1.00 98.12 93 PRO A N 1
ATOM 685 C CA . PRO A 1 93 ? -7.432 2.442 -3.989 1.00 98.12 93 PRO A CA 1
ATOM 686 C C . PRO A 1 93 ? -8.286 1.218 -3.658 1.00 98.12 93 PRO A C 1
ATOM 688 O O . PRO A 1 9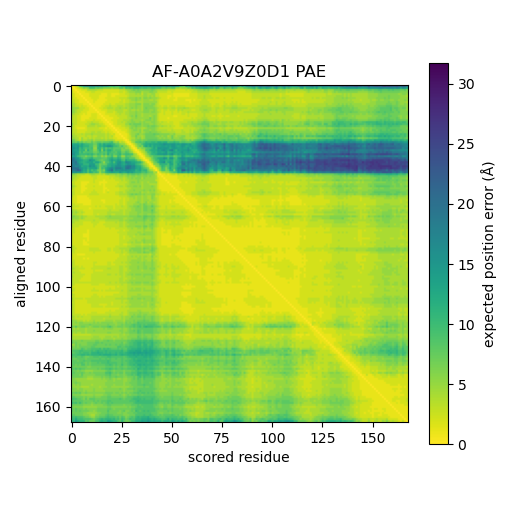3 ? -9.016 0.731 -4.519 1.00 98.12 93 PRO A O 1
ATOM 691 N N . VAL A 1 94 ? -8.224 0.732 -2.415 1.00 97.06 94 VAL A N 1
ATOM 692 C CA . VAL A 1 94 ? -9.048 -0.397 -1.961 1.00 97.06 94 VAL A CA 1
ATOM 693 C C . VAL A 1 94 ? -10.522 0.009 -1.905 1.00 97.06 94 VAL A C 1
ATOM 695 O O . VAL A 1 94 ? -11.381 -0.728 -2.372 1.00 97.06 94 VAL A O 1
ATOM 698 N N . LEU A 1 95 ? -10.829 1.205 -1.400 1.00 97.31 95 LEU A N 1
ATOM 699 C CA . LEU A 1 95 ? -12.204 1.696 -1.321 1.00 97.31 95 LEU A CA 1
ATOM 700 C C . LEU A 1 95 ? -12.814 1.964 -2.705 1.00 97.31 95 LEU A C 1
ATOM 702 O O . LEU A 1 95 ? -13.950 1.579 -2.963 1.00 97.31 95 LEU A O 1
ATOM 706 N N . HIS A 1 96 ? -12.065 2.626 -3.586 1.00 98.44 96 HIS A N 1
ATOM 707 C CA . HIS A 1 96 ? -12.610 3.197 -4.825 1.00 98.44 96 HIS A CA 1
ATOM 708 C C . HIS A 1 96 ? -12.360 2.350 -6.077 1.00 98.44 96 HIS A C 1
ATOM 710 O O . HIS A 1 96 ? -13.014 2.558 -7.096 1.00 98.44 96 HIS A O 1
ATOM 716 N N . ALA A 1 97 ? -11.413 1.408 -6.041 1.00 98.31 97 ALA A N 1
ATOM 717 C CA . ALA A 1 97 ? -10.979 0.682 -7.236 1.00 98.31 97 ALA A CA 1
ATOM 718 C C . ALA A 1 97 ? -10.590 -0.785 -6.988 1.00 98.31 97 ALA A C 1
ATOM 720 O O . ALA A 1 97 ? -9.919 -1.385 -7.827 1.00 98.31 97 ALA A O 1
ATOM 721 N N . TYR A 1 98 ? -11.011 -1.401 -5.876 1.00 98.38 98 TYR A N 1
ATOM 722 C CA . TYR A 1 98 ? -10.614 -2.778 -5.555 1.00 98.38 98 TYR A CA 1
ATOM 723 C C . TYR A 1 98 ? -10.910 -3.777 -6.679 1.00 98.38 98 TYR A C 1
ATOM 725 O O . TYR A 1 98 ? -10.024 -4.536 -7.073 1.00 98.38 98 TYR A O 1
ATOM 733 N N . GLU A 1 99 ? -12.133 -3.778 -7.213 1.00 98.31 99 GLU A N 1
ATOM 734 C CA . GLU A 1 99 ? -12.543 -4.752 -8.227 1.00 98.31 99 GLU A CA 1
ATOM 735 C C . GLU A 1 99 ? -11.762 -4.572 -9.536 1.00 98.31 99 GLU A C 1
ATOM 737 O O . GLU A 1 99 ? -11.250 -5.542 -10.101 1.00 98.31 99 GLU A O 1
ATOM 742 N N . SER A 1 100 ? -11.625 -3.327 -10.001 1.00 98.56 100 SER A N 1
ATOM 743 C CA . SER A 1 100 ? -10.933 -3.016 -11.253 1.00 98.56 100 SER A CA 1
ATOM 744 C C . SER A 1 100 ? -9.433 -3.295 -11.158 1.00 98.56 100 SER A C 1
ATOM 746 O O . SER A 1 100 ? -8.880 -3.915 -12.066 1.00 98.56 100 SER A O 1
ATOM 748 N N . LEU A 1 101 ? -8.785 -2.928 -10.048 1.00 98.75 101 LEU A N 1
ATOM 749 C CA . LEU A 1 101 ? -7.364 -3.201 -9.818 1.00 98.75 101 LEU A CA 1
ATOM 750 C C . LEU A 1 101 ? -7.087 -4.695 -9.611 1.00 98.75 101 LEU A C 1
ATOM 752 O O . LEU A 1 101 ? -6.099 -5.203 -10.133 1.00 98.75 101 LEU A O 1
ATOM 756 N N . SER A 1 102 ? -7.966 -5.423 -8.916 1.00 98.50 102 SER A N 1
ATOM 757 C CA . SER A 1 102 ? -7.826 -6.878 -8.741 1.00 98.50 102 SER A CA 1
ATOM 758 C C . SER A 1 102 ? -7.968 -7.624 -10.067 1.00 98.50 102 SER A C 1
ATOM 760 O O . SER A 1 102 ? -7.182 -8.525 -10.356 1.00 98.50 102 SER A O 1
ATOM 762 N N . ARG A 1 103 ? -8.937 -7.223 -10.902 1.00 98.75 103 ARG A N 1
ATOM 763 C CA . ARG A 1 103 ? -9.112 -7.780 -12.249 1.00 98.75 103 ARG A CA 1
ATOM 764 C C . ARG A 1 103 ? -7.895 -7.507 -13.127 1.00 98.75 103 ARG A C 1
ATOM 766 O O . ARG A 1 103 ? -7.413 -8.424 -13.783 1.00 98.75 103 ARG A O 1
ATOM 773 N N . LEU A 1 104 ? -7.390 -6.275 -13.115 1.00 98.75 104 LEU A N 1
ATOM 774 C CA . LEU A 1 104 ? -6.197 -5.896 -13.867 1.00 98.75 104 LEU A CA 1
ATOM 775 C C . LEU A 1 104 ? -4.969 -6.694 -13.411 1.00 98.75 104 LEU A C 1
ATOM 777 O O . LEU A 1 104 ? -4.232 -7.218 -14.239 1.00 98.75 104 LEU A O 1
ATOM 781 N N . ALA A 1 105 ? -4.774 -6.844 -12.100 1.00 98.69 105 ALA A N 1
ATOM 782 C CA . ALA A 1 105 ? -3.684 -7.648 -11.562 1.00 98.69 105 ALA A CA 1
ATOM 783 C C . ALA A 1 105 ? -3.757 -9.096 -12.067 1.00 98.69 105 ALA A C 1
ATOM 785 O O . ALA A 1 105 ? -2.757 -9.615 -12.555 1.00 98.69 105 ALA A O 1
ATOM 786 N N . ALA A 1 106 ? -4.944 -9.713 -12.047 1.00 98.38 106 ALA A N 1
ATOM 787 C CA . ALA A 1 106 ? -5.142 -11.059 -12.581 1.00 98.38 106 ALA A CA 1
ATOM 788 C C . ALA A 1 106 ? -4.846 -11.152 -14.091 1.00 98.38 106 ALA A C 1
ATOM 790 O O . ALA A 1 106 ? -4.197 -12.101 -14.517 1.00 98.38 106 ALA A O 1
ATOM 791 N N . GLN A 1 107 ? -5.264 -10.161 -14.887 1.00 98.50 107 GLN A N 1
ATOM 792 C CA . GLN A 1 107 ? -4.998 -10.110 -16.334 1.00 98.50 107 GLN A CA 1
ATOM 793 C C . GLN A 1 107 ? -3.504 -10.052 -16.673 1.00 98.50 107 GLN A C 1
ATOM 795 O O . GLN A 1 107 ? -3.090 -10.600 -17.688 1.00 98.50 107 GLN A O 1
ATOM 800 N N . HIS A 1 108 ? -2.703 -9.399 -15.830 1.00 98.25 108 HIS A N 1
ATOM 801 C CA . HIS A 1 108 ? -1.254 -9.279 -16.008 1.00 98.25 108 HIS A CA 1
ATOM 802 C C . HIS A 1 108 ? -0.450 -10.355 -15.257 1.00 98.25 108 HIS A C 1
ATOM 804 O O . HIS A 1 108 ? 0.778 -10.262 -15.201 1.00 98.25 108 HIS A O 1
ATOM 810 N N . GLU A 1 109 ? -1.118 -11.345 -14.653 1.00 98.38 109 GLU A N 1
ATOM 811 C CA . GLU A 1 109 ? -0.498 -12.361 -13.787 1.00 98.38 109 GLU A CA 1
ATOM 812 C C . GLU A 1 109 ? 0.312 -11.740 -12.628 1.00 98.38 109 GLU A C 1
ATOM 814 O O . GLU A 1 109 ? 1.349 -12.243 -12.192 1.00 98.38 109 GLU A O 1
ATOM 819 N N . ARG A 1 110 ? -0.172 -10.607 -12.103 1.00 98.38 110 ARG A N 1
ATOM 820 C CA . ARG A 1 110 ? 0.402 -9.877 -10.967 1.00 98.38 110 ARG A CA 1
ATOM 821 C C . ARG A 1 110 ? -0.514 -9.914 -9.755 1.00 98.38 110 ARG A C 1
ATOM 823 O O . ARG A 1 110 ? -1.647 -10.383 -9.785 1.00 98.38 110 ARG A O 1
ATOM 830 N N . ARG A 1 111 ? 0.016 -9.429 -8.631 1.00 98.00 111 ARG A N 1
ATOM 831 C CA . ARG A 1 111 ? -0.691 -9.381 -7.343 1.00 98.00 111 ARG A CA 1
ATOM 832 C C . ARG A 1 111 ? -0.962 -7.927 -6.987 1.00 98.00 111 ARG A C 1
ATOM 834 O O . ARG A 1 111 ? -0.058 -7.100 -7.085 1.00 98.00 111 ARG A O 1
ATOM 841 N N . PHE A 1 112 ? -2.184 -7.666 -6.536 1.00 98.44 112 PHE A N 1
ATOM 842 C CA . PHE A 1 112 ? -2.571 -6.442 -5.848 1.00 98.44 112 PHE A CA 1
ATOM 843 C C . PHE A 1 112 ? -2.789 -6.767 -4.364 1.00 98.44 112 PHE A C 1
ATOM 845 O O . PHE A 1 112 ? -3.709 -7.511 -4.010 1.00 98.44 112 PHE A O 1
ATOM 852 N N . LEU A 1 113 ? -1.899 -6.275 -3.500 1.00 97.75 113 LEU A N 1
ATOM 853 C CA . LEU A 1 113 ? -1.892 -6.563 -2.062 1.00 97.75 113 LEU A CA 1
ATOM 854 C C . LEU A 1 113 ? -2.047 -5.273 -1.255 1.00 97.75 113 LEU A C 1
ATOM 856 O O . LEU A 1 113 ? -1.558 -4.219 -1.649 1.00 97.75 113 LEU A O 1
ATOM 860 N N . PHE A 1 114 ? -2.734 -5.357 -0.121 1.00 97.25 114 PHE A N 1
ATOM 861 C CA . PHE A 1 114 ? -3.131 -4.178 0.651 1.00 97.25 114 PHE A CA 1
ATOM 862 C C . PHE A 1 114 ? -3.268 -4.478 2.147 1.00 97.25 114 PHE A C 1
ATOM 864 O O . PHE A 1 114 ? -4.140 -3.931 2.817 1.00 97.25 114 PHE A O 1
ATOM 871 N N . GLU A 1 115 ? -2.420 -5.371 2.670 1.00 96.12 115 GLU A N 1
ATOM 872 C CA . GLU A 1 115 ? -2.475 -5.820 4.070 1.00 96.12 115 GLU A CA 1
ATOM 873 C C . GLU A 1 115 ? -2.521 -4.631 5.037 1.00 96.12 115 GLU A C 1
ATOM 875 O O . GLU A 1 115 ? -3.481 -4.464 5.781 1.00 96.12 115 GLU A O 1
ATOM 880 N N . SER A 1 116 ? -1.571 -3.707 4.890 1.00 94.31 116 SER A N 1
ATOM 881 C CA . SER A 1 116 ? -1.434 -2.547 5.772 1.00 94.31 116 SER A CA 1
ATOM 882 C C . SER A 1 116 ? -2.485 -1.457 5.606 1.00 94.31 116 SER A C 1
ATOM 884 O O . SER A 1 116 ? -2.429 -0.443 6.292 1.00 94.31 116 SER A O 1
ATOM 886 N N . SER A 1 117 ? -3.476 -1.651 4.734 1.00 93.38 117 SER A N 1
ATOM 887 C CA . SER A 1 117 ? -4.628 -0.751 4.668 1.00 93.38 117 SER A CA 1
ATOM 888 C C . SER A 1 117 ? -5.602 -0.949 5.842 1.00 93.38 117 SER A C 1
ATOM 890 O O . SER A 1 117 ? -6.384 -0.046 6.144 1.00 93.38 117 SER A O 1
ATOM 892 N N . VAL A 1 118 ? -5.565 -2.095 6.535 1.00 92.38 118 VAL A N 1
ATOM 893 C CA . VAL A 1 118 ? -6.434 -2.394 7.684 1.00 92.38 118 VAL A CA 1
ATOM 894 C C . VAL A 1 118 ? -5.605 -3.039 8.792 1.00 92.38 118 VAL A C 1
ATOM 896 O O . VAL A 1 118 ? -5.003 -4.079 8.579 1.00 92.38 118 VAL A O 1
ATOM 899 N N . MET A 1 119 ? -5.607 -2.437 9.987 1.00 90.62 119 MET A N 1
ATOM 900 C CA . MET A 1 119 ? -4.843 -2.904 11.159 1.00 90.62 119 MET A CA 1
ATOM 901 C C . MET A 1 119 ? -3.316 -3.008 10.954 1.00 90.62 119 MET A C 1
ATOM 903 O O . MET A 1 119 ? -2.656 -3.792 11.635 1.00 90.62 119 MET A O 1
ATOM 907 N N . ASP A 1 120 ? -2.749 -2.184 10.070 1.00 88.88 120 ASP A N 1
ATOM 908 C CA . ASP A 1 120 ? -1.308 -2.006 9.840 1.00 88.88 120 ASP A CA 1
ATOM 909 C C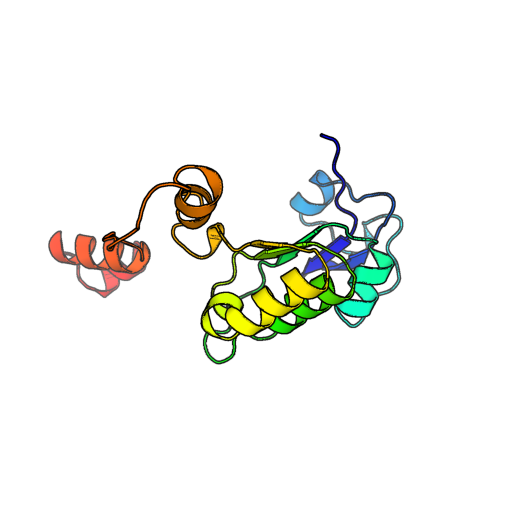 . ASP A 1 120 ? -0.516 -3.310 9.599 1.00 88.88 120 ASP A C 1
ATOM 911 O O . ASP A 1 120 ? -0.328 -3.736 8.460 1.00 88.88 120 ASP A O 1
ATOM 915 N N . GLY A 1 121 ? 0.020 -3.920 10.656 1.00 87.88 121 GLY A N 1
ATOM 916 C CA . GLY A 1 121 ? 0.826 -5.142 10.584 1.00 87.88 121 GLY A CA 1
ATOM 917 C C . GLY A 1 121 ? 0.079 -6.419 10.969 1.00 87.88 121 GLY A C 1
ATOM 918 O O . GLY A 1 121 ? 0.664 -7.499 10.898 1.00 87.88 121 GLY A O 1
ATOM 919 N N . VAL A 1 122 ? -1.176 -6.324 11.416 1.00 90.62 122 VAL A N 1
ATOM 920 C CA . VAL A 1 122 ? -1.959 -7.500 11.814 1.00 90.62 122 VAL A CA 1
ATOM 921 C C . VAL A 1 122 ? -2.415 -8.246 10.557 1.00 90.62 122 VAL A C 1
ATOM 923 O O . VAL A 1 122 ? -3.014 -7.624 9.683 1.00 90.62 122 VAL A O 1
ATOM 926 N N . PRO A 1 123 ? -2.168 -9.565 10.443 1.00 90.31 123 PRO A N 1
ATOM 927 C CA . PRO A 1 123 ? -2.544 -10.330 9.260 1.00 90.31 123 PRO A CA 1
ATOM 928 C C . PRO A 1 123 ? -4.063 -10.526 9.218 1.00 90.31 123 PRO A C 1
ATOM 930 O O . PRO A 1 123 ? -4.604 -11.436 9.844 1.00 90.31 123 PRO A O 1
ATOM 933 N N . ILE A 1 124 ? -4.756 -9.673 8.470 1.00 91.25 124 ILE A N 1
ATOM 934 C CA . ILE A 1 124 ? -6.198 -9.751 8.243 1.00 91.25 124 ILE A CA 1
ATOM 935 C C . ILE A 1 124 ? -6.470 -10.437 6.912 1.00 91.25 124 ILE A C 1
ATOM 937 O O . ILE A 1 124 ? -7.211 -11.413 6.861 1.00 91.25 124 ILE A O 1
ATOM 941 N N . PHE A 1 125 ? -5.855 -9.987 5.823 1.00 91.88 125 PHE A N 1
ATOM 942 C CA . PHE A 1 125 ? -6.152 -10.509 4.490 1.00 91.88 125 PHE A CA 1
ATOM 943 C C . PHE A 1 125 ? -5.376 -11.793 4.189 1.00 91.88 125 PHE A C 1
ATOM 945 O O . PHE A 1 125 ? -5.958 -12.771 3.716 1.00 91.88 125 PHE A O 1
ATOM 952 N N . SER A 1 126 ? -4.075 -11.812 4.473 1.00 93.00 126 SER A N 1
ATOM 953 C CA . SER A 1 126 ? -3.197 -12.984 4.323 1.00 93.00 126 SER A CA 1
ATOM 954 C C . SER A 1 126 ? -3.637 -14.171 5.181 1.00 93.00 126 SER A C 1
ATOM 956 O O . SER A 1 126 ? -3.557 -15.312 4.725 1.00 93.00 126 SER A O 1
ATOM 958 N N . LEU A 1 127 ? -4.182 -13.932 6.379 1.00 91.62 127 LEU A N 1
ATOM 959 C CA . LEU A 1 127 ? -4.731 -14.991 7.231 1.00 91.62 127 LEU A CA 1
ATOM 960 C C . LEU A 1 127 ? -5.788 -15.815 6.482 1.00 91.62 127 LEU A C 1
ATOM 962 O O . LEU A 1 127 ? -5.666 -17.034 6.380 1.00 91.62 127 LEU A O 1
ATOM 966 N N . PHE A 1 128 ? -6.789 -15.159 5.892 1.00 88.25 128 PHE A N 1
ATOM 967 C CA . PHE A 1 128 ? -7.847 -15.866 5.166 1.00 88.25 128 PHE A CA 1
ATOM 968 C C . PHE A 1 128 ? -7.391 -16.386 3.803 1.00 88.25 128 PHE A C 1
ATOM 970 O O . PHE A 1 128 ? -7.795 -17.473 3.402 1.00 88.25 128 PHE A O 1
ATOM 977 N N . ARG A 1 129 ? -6.550 -15.631 3.087 1.00 87.44 129 ARG A N 1
ATOM 978 C CA . ARG A 1 129 ? -6.102 -16.008 1.737 1.00 87.44 129 ARG A CA 1
ATOM 979 C C . ARG A 1 129 ? -5.138 -17.189 1.732 1.00 87.44 129 ARG A C 1
ATOM 981 O O . ARG A 1 129 ? -5.180 -17.982 0.800 1.00 87.44 129 ARG A O 1
ATOM 988 N N . GLU A 1 130 ? -4.256 -17.272 2.724 1.00 90.19 130 GLU A N 1
ATOM 989 C CA . GLU A 1 130 ? -3.107 -18.184 2.687 1.00 90.19 130 GLU A CA 1
ATOM 990 C C . GLU A 1 130 ? -3.172 -19.256 3.782 1.00 90.19 130 GLU A C 1
ATOM 992 O O . GLU A 1 130 ? -2.740 -20.381 3.547 1.00 90.19 130 GLU A O 1
ATOM 997 N N . ASN A 1 131 ? -3.750 -18.957 4.951 1.00 90.44 131 ASN A N 1
ATOM 998 C CA . ASN A 1 131 ? -3.682 -19.858 6.108 1.00 90.44 131 ASN A CA 1
ATOM 999 C C . ASN A 1 131 ? -4.985 -20.613 6.392 1.00 90.44 131 ASN A C 1
ATOM 1001 O O . ASN A 1 131 ? -4.951 -21.663 7.028 1.00 90.44 131 ASN A O 1
ATOM 1005 N N . LEU A 1 132 ? -6.132 -20.112 5.921 1.00 90.06 132 LEU A N 1
ATOM 1006 C CA . LEU A 1 132 ? -7.449 -20.696 6.205 1.00 90.06 132 LEU A CA 1
ATOM 1007 C C . LEU A 1 132 ? -8.247 -21.059 4.928 1.00 90.06 132 LEU A C 1
ATOM 1009 O O . LEU A 1 132 ? -9.437 -20.751 4.857 1.00 90.06 132 LEU A O 1
ATOM 1013 N N . PRO A 1 133 ? -7.657 -21.746 3.923 1.00 87.50 133 PRO A N 1
ATOM 1014 C CA . PRO A 1 133 ? -8.294 -21.959 2.615 1.00 87.50 133 PRO A CA 1
ATOM 1015 C C . PRO A 1 133 ? -9.556 -22.840 2.658 1.00 87.50 133 PRO A C 1
ATOM 1017 O O . PRO A 1 133 ? -10.370 -22.793 1.740 1.00 87.50 133 PRO A O 1
ATOM 1020 N N . ALA A 1 134 ? -9.728 -23.645 3.711 1.00 92.38 134 ALA A N 1
ATOM 1021 C CA . ALA A 1 134 ? -10.886 -24.522 3.900 1.00 92.38 134 ALA A CA 1
ATOM 1022 C C . ALA A 1 134 ? -11.986 -23.904 4.785 1.00 92.38 134 ALA A C 1
ATOM 1024 O O . ALA A 1 134 ? -13.001 -24.551 5.047 1.00 92.38 134 ALA A O 1
ATOM 1025 N N . ILE A 1 135 ? -11.793 -22.676 5.278 1.00 92.00 135 ILE A N 1
ATOM 1026 C CA . ILE A 1 135 ? -12.740 -22.020 6.182 1.00 92.00 135 ILE A CA 1
ATOM 1027 C C . ILE A 1 135 ? -13.671 -21.102 5.398 1.00 92.00 135 ILE A C 1
ATOM 1029 O O . ILE A 1 135 ? -13.253 -20.317 4.550 1.00 92.00 135 ILE A O 1
ATOM 1033 N N . ARG A 1 136 ? -14.957 -21.150 5.748 1.00 89.38 136 ARG A N 1
ATOM 1034 C CA . ARG A 1 136 ? -15.948 -20.176 5.299 1.00 89.38 136 ARG A CA 1
ATOM 1035 C C . ARG A 1 136 ? -16.064 -19.053 6.327 1.00 89.38 136 ARG A C 1
ATOM 1037 O O . ARG A 1 136 ? -16.582 -19.262 7.421 1.00 89.38 136 ARG A O 1
ATOM 1044 N N . LEU A 1 137 ? -15.596 -17.857 5.977 1.00 87.19 137 LEU A N 1
ATOM 1045 C CA . LEU A 1 137 ? -15.754 -16.674 6.822 1.00 87.19 137 LEU A CA 1
ATOM 1046 C C . LEU A 1 137 ? -17.225 -16.230 6.838 1.00 87.19 137 LEU A C 1
ATOM 1048 O O . LEU A 1 137 ? -17.784 -15.892 5.796 1.00 87.19 137 LEU A O 1
ATOM 1052 N N . HIS A 1 138 ? -17.842 -16.219 8.020 1.00 92.75 138 HIS A N 1
ATOM 1053 C CA . HIS A 1 138 ? -19.210 -15.719 8.212 1.00 92.75 138 HIS A CA 1
ATOM 1054 C C . HIS A 1 138 ? -19.255 -14.244 8.628 1.00 92.75 138 HIS A C 1
ATOM 1056 O O . HIS A 1 138 ? -20.216 -13.547 8.319 1.00 92.75 138 HIS A O 1
ATOM 1062 N N . GLY A 1 139 ? -18.218 -13.766 9.312 1.00 90.50 139 GLY A N 1
ATOM 1063 C CA . GLY A 1 139 ? -18.111 -12.394 9.788 1.00 90.50 139 GLY A CA 1
ATOM 1064 C C . GLY A 1 139 ? -16.898 -12.223 10.696 1.00 90.50 139 GLY A C 1
ATOM 1065 O O . GLY A 1 139 ? -16.269 -13.203 11.093 1.00 90.50 139 GLY A O 1
ATOM 1066 N N . PHE A 1 140 ? -16.573 -10.974 11.011 1.00 89.19 140 PHE A N 1
ATOM 1067 C CA . PHE A 1 140 ? -15.527 -10.609 11.961 1.00 89.19 140 PHE A CA 1
ATOM 1068 C C . PHE A 1 140 ? -15.932 -9.325 12.693 1.00 89.19 140 PHE A C 1
ATOM 1070 O O . PHE A 1 140 ? -16.726 -8.536 12.179 1.00 89.19 140 PHE A O 1
ATOM 1077 N N . HIS A 1 141 ? -15.392 -9.116 13.890 1.00 92.31 141 HIS A N 1
ATOM 1078 C CA . HIS A 1 141 ? -15.569 -7.891 14.665 1.00 92.31 141 HIS A CA 1
ATOM 1079 C C . HIS A 1 141 ? -14.221 -7.459 15.244 1.00 92.31 141 HIS A C 1
ATOM 1081 O O . HIS A 1 141 ? -13.376 -8.294 15.561 1.00 92.31 141 HIS A O 1
ATOM 1087 N N . GLY A 1 142 ? -14.014 -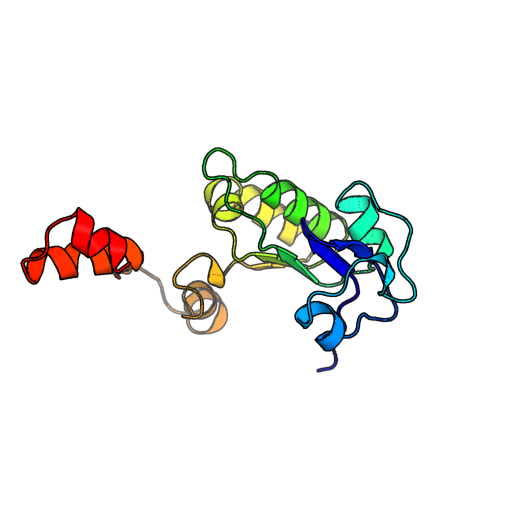6.154 15.394 1.00 90.00 142 GLY A N 1
ATOM 1088 C CA . GLY A 1 142 ? -12.771 -5.622 15.938 1.00 90.00 142 GLY A CA 1
ATOM 1089 C C . GLY A 1 142 ? -12.760 -4.101 15.995 1.00 90.00 142 GLY A C 1
ATOM 1090 O O . GLY A 1 142 ? -13.572 -3.435 15.354 1.00 90.00 142 GLY A O 1
ATOM 1091 N N . ILE A 1 143 ? -11.818 -3.561 16.765 1.00 90.81 143 ILE A N 1
ATOM 1092 C CA . ILE A 1 143 ? -11.546 -2.126 16.842 1.00 90.81 143 ILE A CA 1
ATOM 1093 C C . ILE A 1 143 ? -10.538 -1.798 15.739 1.00 90.81 143 ILE A C 1
ATOM 1095 O O . ILE A 1 143 ? -9.374 -2.178 15.820 1.00 90.81 143 ILE A O 1
ATOM 1099 N N . LEU A 1 144 ? -11.001 -1.125 14.683 1.00 89.19 144 LEU A N 1
ATOM 1100 C CA . LEU A 1 144 ? -10.213 -0.891 13.460 1.00 89.19 144 LEU A CA 1
ATOM 1101 C C . LEU A 1 144 ? -9.761 0.567 13.294 1.00 89.19 144 LEU A C 1
ATOM 1103 O O . LEU A 1 144 ? -9.094 0.903 12.314 1.00 89.19 144 LEU A O 1
ATOM 1107 N N . ASN A 1 145 ? -10.142 1.441 14.227 1.00 90.94 145 ASN A N 1
ATOM 1108 C CA . ASN A 1 145 ? -9.737 2.839 14.252 1.00 90.94 145 ASN A CA 1
ATOM 1109 C C . ASN A 1 145 ? -9.126 3.171 15.617 1.00 90.94 145 ASN A C 1
ATOM 1111 O O . ASN A 1 145 ? -9.840 3.303 16.610 1.00 90.94 145 ASN A O 1
ATOM 1115 N N . SER A 1 146 ? -7.798 3.274 15.651 1.00 90.62 146 SER A N 1
ATOM 1116 C CA . SER A 1 146 ? -7.036 3.514 16.877 1.00 90.62 146 SER A CA 1
ATOM 1117 C C . SER A 1 146 ? -7.300 4.903 17.454 1.00 90.62 146 SER A C 1
ATOM 1119 O O . SER A 1 146 ? -7.617 5.004 18.632 1.00 90.62 146 SER A O 1
ATOM 1121 N N . THR A 1 147 ? -7.240 5.960 16.640 1.00 93.25 147 THR A N 1
ATOM 1122 C CA . THR A 1 147 ? -7.432 7.349 17.091 1.00 93.25 147 THR A CA 1
ATOM 1123 C C . THR A 1 147 ? -8.802 7.553 17.731 1.00 93.25 147 THR A C 1
ATOM 1125 O O . THR A 1 147 ? -8.889 8.081 18.833 1.00 93.25 147 THR A O 1
ATOM 1128 N N . THR A 1 148 ? -9.881 7.088 17.093 1.00 95.12 148 THR A N 1
ATOM 1129 C CA . THR A 1 148 ? -11.230 7.161 17.669 1.00 95.12 148 THR A CA 1
ATOM 1130 C C . THR A 1 148 ? -11.313 6.383 18.976 1.00 95.12 148 THR A C 1
ATOM 1132 O O . THR A 1 148 ? -11.911 6.879 19.925 1.00 95.12 148 THR A O 1
ATOM 1135 N N . ASN A 1 149 ? -10.678 5.211 19.059 1.00 94.81 149 ASN A N 1
ATOM 1136 C CA . ASN A 1 149 ? -10.651 4.442 20.298 1.00 94.81 149 ASN A CA 1
ATOM 1137 C C . ASN A 1 149 ? -9.912 5.189 21.419 1.00 94.81 149 ASN A C 1
ATOM 1139 O O . ASN A 1 149 ? -10.431 5.272 22.522 1.00 94.81 149 ASN A O 1
ATOM 1143 N N . VAL A 1 150 ? -8.753 5.792 21.134 1.00 95.62 150 VAL A N 1
ATOM 1144 C CA . VAL A 1 150 ? -8.009 6.615 22.106 1.00 95.62 150 VAL A CA 1
ATOM 1145 C C . VAL A 1 150 ? -8.849 7.800 22.580 1.00 95.62 150 VAL A C 1
ATOM 1147 O O . VAL A 1 150 ? -8.895 8.068 23.778 1.00 95.62 150 VAL A O 1
ATOM 1150 N N . VAL A 1 151 ? -9.539 8.486 21.663 1.00 97.62 151 VAL A N 1
ATOM 1151 C CA . VAL A 1 151 ? -10.387 9.633 22.008 1.00 97.62 151 VAL A CA 1
ATOM 1152 C C . VAL A 1 151 ? -11.551 9.213 22.908 1.00 97.62 151 VAL A C 1
ATOM 1154 O O . VAL A 1 151 ? -11.777 9.846 23.935 1.00 97.62 151 VAL A O 1
ATOM 1157 N N . ILE A 1 152 ? -12.265 8.138 22.560 1.00 97.38 152 ILE A N 1
ATOM 1158 C CA . ILE A 1 152 ? -13.401 7.643 23.354 1.00 97.38 152 ILE A CA 1
ATOM 1159 C C . ILE A 1 152 ? -12.928 7.158 24.728 1.00 97.38 152 ILE A C 1
ATOM 1161 O O . ILE A 1 152 ? -13.525 7.541 25.728 1.00 97.38 152 ILE A O 1
ATOM 1165 N N . THR A 1 153 ? -11.827 6.402 24.799 1.00 96.62 153 THR A N 1
ATOM 1166 C CA . THR A 1 153 ? -11.250 5.958 26.077 1.00 96.62 153 THR A CA 1
ATOM 1167 C C . THR A 1 153 ? -10.833 7.142 26.950 1.00 96.62 153 THR A C 1
ATOM 1169 O O . THR A 1 153 ? -11.117 7.143 28.141 1.00 96.62 153 THR A O 1
ATOM 1172 N N . GLY A 1 154 ? -10.229 8.189 26.378 1.00 97.12 154 GLY A N 1
ATOM 1173 C CA . GLY A 1 154 ? -9.897 9.402 27.133 1.00 97.12 154 GLY A CA 1
ATOM 1174 C C . GLY A 1 154 ? -11.136 10.088 27.718 1.00 97.12 154 GLY A C 1
ATOM 1175 O O . GLY A 1 154 ? -11.129 10.495 28.880 1.00 97.12 154 GLY A O 1
ATOM 1176 N N . MET A 1 155 ? -12.226 10.156 26.951 1.00 98.00 155 MET A N 1
ATOM 1177 C CA . MET A 1 155 ? -13.492 10.713 27.433 1.00 98.00 155 MET A CA 1
ATOM 1178 C C . MET A 1 155 ? -14.135 9.850 28.527 1.00 98.00 155 MET A C 1
ATOM 1180 O O . MET A 1 155 ? -14.673 10.391 29.492 1.00 98.00 155 MET A O 1
ATOM 1184 N N . GLU A 1 156 ? -14.050 8.521 28.422 1.00 97.94 156 GLU A N 1
ATOM 1185 C CA . GLU A 1 156 ? -14.479 7.590 29.478 1.00 97.94 156 GLU A CA 1
ATOM 1186 C C . GLU A 1 156 ? -13.646 7.739 30.762 1.00 97.94 156 GLU A C 1
ATOM 1188 O O . GLU A 1 156 ? -14.183 7.619 31.862 1.00 97.94 156 GLU A O 1
ATOM 1193 N N . GLU A 1 157 ? -12.357 8.069 30.636 1.00 97.69 157 GLU A N 1
ATOM 1194 C CA . GLU A 1 157 ? -11.450 8.395 31.749 1.00 97.69 157 GLU A CA 1
ATOM 1195 C C . GLU A 1 157 ? -11.731 9.781 32.376 1.00 97.69 157 GLU A C 1
ATOM 1197 O O . GLU A 1 157 ? -11.089 10.158 33.358 1.00 97.69 157 GLU A O 1
ATOM 1202 N N . GLY A 1 158 ? -12.703 10.536 31.847 1.00 97.88 158 GLY A N 1
ATOM 1203 C CA . GLY A 1 158 ? -13.137 11.836 32.366 1.00 97.88 158 GLY A CA 1
ATOM 1204 C C . GLY A 1 158 ? -12.488 13.053 31.701 1.00 97.88 158 GLY A C 1
ATOM 1205 O O . GLY A 1 158 ? -12.724 14.175 32.150 1.00 97.88 158 GLY A O 1
ATOM 1206 N N . LEU A 1 159 ? -11.693 12.863 30.643 1.00 97.81 159 LEU A N 1
ATOM 1207 C CA . LEU A 1 159 ? -11.145 13.967 29.854 1.00 97.81 159 LEU A CA 1
ATOM 1208 C C . LEU A 1 159 ? -12.226 14.599 28.968 1.00 97.81 159 LEU A C 1
ATOM 1210 O O . LEU A 1 159 ? -13.180 13.959 28.525 1.00 97.81 159 LEU A O 1
ATOM 1214 N N . THR A 1 160 ? -12.041 15.868 28.625 1.00 98.12 160 THR A N 1
ATOM 1215 C CA . THR A 1 160 ? -12.813 16.500 27.553 1.00 98.12 160 THR A CA 1
ATOM 1216 C C . THR A 1 160 ? -12.441 15.912 26.186 1.00 98.12 160 THR A C 1
ATOM 1218 O O . THR A 1 160 ? -11.390 15.285 26.006 1.00 98.12 160 THR A O 1
ATOM 1221 N N . PHE A 1 161 ? -13.290 16.150 25.182 1.00 97.31 161 PHE A N 1
ATOM 1222 C CA . PHE A 1 161 ? -12.983 15.786 23.795 1.00 97.31 161 PHE A CA 1
ATOM 1223 C C . PHE A 1 161 ? -11.656 16.405 23.326 1.00 97.31 161 PHE A C 1
ATOM 1225 O O . PHE A 1 161 ? -10.825 15.704 22.756 1.00 97.31 161 PHE A O 1
ATOM 1232 N N . ASP A 1 162 ? -11.422 17.687 23.619 1.00 97.69 162 ASP A N 1
ATOM 1233 C CA . ASP A 1 162 ? -10.219 18.406 23.183 1.00 97.69 162 ASP A CA 1
ATOM 1234 C C . ASP A 1 162 ? -8.939 17.871 23.838 1.00 97.69 162 ASP A C 1
ATOM 1236 O O . ASP A 1 162 ? -7.893 17.789 23.191 1.00 97.69 162 ASP A O 1
ATOM 1240 N N . GLU A 1 163 ? -8.997 17.498 25.118 1.00 97.25 163 GLU A N 1
ATOM 1241 C CA . GLU A 1 163 ? -7.873 16.860 25.818 1.00 97.25 163 GLU A CA 1
ATOM 1242 C C . GLU A 1 163 ? -7.575 15.475 25.243 1.00 97.25 163 GLU A C 1
ATOM 1244 O O . GLU A 1 163 ? -6.417 15.147 24.978 1.00 97.25 163 GLU A O 1
ATOM 1249 N N . SER A 1 164 ? -8.623 14.692 24.985 1.00 96.69 164 SER A N 1
ATOM 1250 C CA . SER A 1 164 ? -8.503 13.354 24.403 1.00 96.69 164 SER A CA 1
ATOM 1251 C C . SER A 1 164 ? -7.953 13.406 22.976 1.00 96.69 164 SER A C 1
ATOM 1253 O O . SER A 1 164 ? -7.096 12.604 22.613 1.00 96.69 164 SER A O 1
ATOM 1255 N N . LEU A 1 165 ? -8.381 14.391 22.180 1.00 95.38 165 LEU A N 1
ATOM 1256 C CA . LEU A 1 165 ? -7.893 14.615 20.821 1.00 95.38 165 LEU A CA 1
ATOM 1257 C C . LEU A 1 165 ? -6.421 15.041 20.791 1.00 95.38 165 LEU A C 1
ATOM 1259 O O . LEU A 1 165 ? -5.695 14.617 19.904 1.00 95.38 165 LEU A O 1
ATOM 1263 N N . LYS A 1 166 ? -5.959 15.849 21.753 1.00 95.19 166 LYS A N 1
ATOM 1264 C CA . LYS A 1 166 ? -4.539 16.241 21.854 1.00 95.19 166 LYS A CA 1
ATOM 1265 C C . LYS A 1 166 ? -3.616 15.085 22.240 1.00 95.19 166 LYS A C 1
ATOM 1267 O O . LYS A 1 166 ? -2.420 15.159 21.971 1.00 95.19 166 LYS A O 1
ATOM 1272 N N . ARG A 1 167 ? -4.145 14.070 22.927 1.00 90.88 167 ARG A N 1
ATOM 1273 C CA . ARG A 1 167 ? -3.403 12.871 23.337 1.00 90.88 167 ARG A CA 1
ATOM 1274 C C . ARG A 1 167 ? -3.249 11.858 22.196 1.00 90.88 167 ARG A C 1
ATOM 1276 O O . ARG A 1 167 ? -2.313 11.061 22.247 1.00 90.88 167 ARG A O 1
ATOM 1283 N N . ALA A 1 168 ? -4.182 11.856 21.244 1.00 87.31 168 ALA A N 1
ATOM 1284 C CA . ALA A 1 168 ? -4.253 10.910 20.130 1.00 87.31 168 ALA A CA 1
ATOM 1285 C C . ALA A 1 168 ? -3.342 11.307 18.958 1.00 87.31 168 ALA A C 1
ATOM 1287 O O . ALA A 1 168 ? -2.838 10.371 18.296 1.00 87.31 168 ALA A O 1
#

Solvent-accessible surface area (backbone atoms only — not comparable to full-atom values): 9756 Å² total; per-residue (Å²): 137,91,84,73,47,20,56,53,75,44,97,83,49,39,42,37,24,22,64,92,44,53,64,68,64,55,63,72,74,65,58,49,53,91,74,51,79,73,55,53,75,81,40,92,44,67,58,63,36,47,62,56,10,67,49,66,62,44,81,45,72,64,81,73,28,86,88,70,11,56,66,57,41,58,50,43,50,44,29,30,77,70,63,8,27,24,36,31,46,38,49,22,32,57,74,68,37,42,70,64,50,47,51,49,12,57,76,54,78,35,52,68,47,49,53,41,45,49,64,50,84,49,73,62,57,59,41,52,70,72,73,34,80,89,61,82,86,89,79,87,86,80,92,78,52,66,55,62,48,46,28,52,52,31,38,74,75,70,40,51,70,70,59,16,55,74,75,87

Mean predicted aligned error: 5.34 Å

Nearest PDB structures (foldseek):
  7f4c-assembly1_A  TM=8.495E-01  e=1.124E-08  Sulfurisphaera tokodaii str. 7
  4ydr-assembly1_A  TM=8.689E-01  e=1.998E-08  Sulfurisphaera tokodaii str. 7
  5avo-assembly1_A  TM=8.716E-01  e=4.885E-08  Sulfurisphaera tokodaii str. 7
  5x9d-assembly1_A-2  TM=8.400E-01  e=5.207E-08  Sulfurisphaera tokodaii str. 7
  7f4c-assembly1_B  TM=8.611E-01  e=1.191E-06  Sulfurisphaera tokodaii str. 7

Foldseek 3Di:
DDDAFQWDDDPQAATWGHLVHWDVVCVVVSHHVVPTPPTDPRDPDLLSSCVRSVAQEDEAEDDEDQPQRPPSLVNLLSQLVVLHAYEYLHCRCCVHPVVVSCVSCVVSVHYYYHQNVWPHPDRDPCCDPPPPVPDDDPDDDDDGDPLVVQQVVCVVVVDDSVVSNVVD

Secondary structure (DSSP, 8-state):
----EEEEEETTTEEEEEEEEE-HHHHHTT--GGGSTTPPS---SHHHHHHHHT-SEEEE-PPP-TTT-TTHHHHHHHHHHTT-EEEE--HHHHHHHHHHHHHHHHHTT--EE-GGGSSTTS-SHHIIIII-TT-----------HHHHHHHHHHHTT--HHHHHHH-

Sequence (168 aa):
IAWKITGVASRRLGWVAAPNGLDPVLLTEGAKSNHLPHVSPPLGDVRTWLRAAHADVLFEATSLNAKDGQPAIDHIRAALESGAHAITANKGPVLHAYESLSRLAAQHERRFLFESSVMDGVPIFSLFRENLPAIRLHGFHGILNSTTNVVITGMEEGLTFDESLKRA

pLDDT: mean 90.86, std 9.79, range [58.69, 98.75]